Protein AF-A0A9E3FDE6-F1 (afdb_monomer_lite)

Radius of gyration: 21.99 Å; chains: 1; bounding box: 51×39×63 Å

Structure (mmCIF, N/CA/C/O backbone):
data_AF-A0A9E3FDE6-F1
#
_entry.id   AF-A0A9E3FDE6-F1
#
loop_
_atom_site.group_PDB
_atom_site.id
_atom_site.type_symbol
_atom_site.label_atom_id
_atom_site.label_alt_id
_atom_site.label_comp_id
_atom_site.label_asym_id
_atom_site.label_entity_id
_atom_site.label_seq_id
_atom_site.pdbx_PDB_ins_code
_atom_site.Cartn_x
_atom_site.Cartn_y
_atom_site.Cartn_z
_atom_site.occupancy
_atom_site.B_iso_or_equiv
_atom_site.auth_seq_id
_atom_site.auth_comp_id
_atom_site.auth_asym_id
_atom_site.auth_atom_id
_atom_site.pdbx_PDB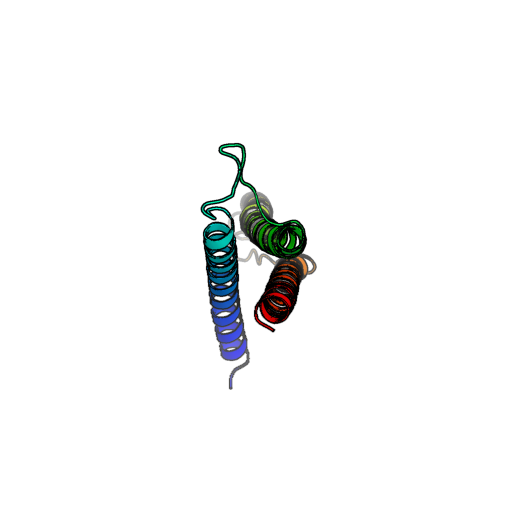_model_num
ATOM 1 N N . MET A 1 1 ? -11.619 -24.377 12.942 1.00 58.66 1 MET A N 1
ATOM 2 C CA . MET A 1 1 ? -10.814 -23.183 13.290 1.00 58.66 1 MET A CA 1
ATOM 3 C C . MET A 1 1 ? -11.777 -22.135 13.831 1.00 58.66 1 MET A C 1
ATOM 5 O O . MET A 1 1 ? -12.840 -21.999 13.244 1.00 58.66 1 MET A O 1
ATOM 9 N N . LYS A 1 2 ? -11.495 -21.487 14.969 1.00 83.12 2 LYS A N 1
ATOM 10 C CA . LYS A 1 2 ? -12.379 -20.429 15.501 1.00 83.12 2 LYS A CA 1
ATOM 11 C C . LYS A 1 2 ? -12.295 -19.194 14.595 1.00 83.12 2 LYS A C 1
ATOM 13 O O . LYS A 1 2 ? -11.212 -18.928 14.075 1.00 83.12 2 LYS A O 1
ATOM 18 N N . ILE A 1 3 ? -13.408 -18.484 14.415 1.00 83.31 3 ILE A N 1
ATOM 19 C CA . ILE A 1 3 ? -13.494 -17.289 13.557 1.00 83.31 3 ILE A CA 1
ATOM 20 C C . ILE A 1 3 ? -12.497 -16.217 14.016 1.00 83.31 3 ILE A C 1
ATOM 22 O O . ILE A 1 3 ? -11.797 -15.652 13.184 1.00 83.31 3 ILE A O 1
ATOM 26 N N . ASP A 1 4 ? -12.318 -16.044 15.325 1.00 85.94 4 ASP A N 1
ATOM 27 C CA . ASP A 1 4 ? -11.365 -15.075 15.891 1.00 85.94 4 ASP A CA 1
ATOM 28 C C . ASP A 1 4 ? -9.930 -15.339 15.418 1.00 85.94 4 ASP A C 1
ATOM 30 O O . ASP A 1 4 ? -9.252 -14.455 14.905 1.00 85.94 4 ASP A O 1
ATOM 34 N N . LYS A 1 5 ? -9.505 -16.611 15.430 1.00 85.69 5 LYS A N 1
ATOM 35 C CA . LYS A 1 5 ? -8.189 -17.005 14.902 1.00 85.69 5 LYS A CA 1
ATOM 36 C C . LYS A 1 5 ? -8.060 -16.757 13.397 1.00 85.69 5 LYS A C 1
ATOM 38 O O . LYS A 1 5 ? -6.941 -16.657 12.898 1.00 85.69 5 LYS A O 1
ATOM 43 N N . ALA A 1 6 ? -9.157 -16.745 12.640 1.00 85.88 6 ALA A N 1
ATOM 44 C CA . ALA A 1 6 ? -9.117 -16.403 11.220 1.00 85.88 6 ALA A CA 1
ATOM 45 C C . ALA A 1 6 ? -8.863 -14.901 11.029 1.00 85.88 6 ALA A C 1
ATOM 47 O O . ALA A 1 6 ? -8.031 -14.537 10.198 1.00 85.88 6 ALA A O 1
ATOM 48 N N . TRP A 1 7 ? -9.501 -14.057 11.844 1.00 87.44 7 TRP A N 1
ATOM 49 C CA . TRP A 1 7 ? -9.298 -12.608 11.843 1.00 87.44 7 TRP A CA 1
ATOM 50 C C . TRP A 1 7 ? -7.891 -12.204 12.275 1.00 87.44 7 TRP A C 1
ATOM 52 O O . TRP A 1 7 ? -7.256 -11.419 11.572 1.00 87.44 7 TRP A O 1
ATOM 62 N N . ASP A 1 8 ? -7.355 -12.810 13.335 1.00 88.31 8 ASP A N 1
ATOM 63 C CA . ASP A 1 8 ? -5.977 -12.555 13.780 1.00 88.31 8 ASP A CA 1
ATOM 64 C C . ASP A 1 8 ? -4.967 -12.868 12.666 1.00 88.31 8 ASP A C 1
ATOM 66 O O . ASP A 1 8 ? -4.066 -12.085 12.354 1.00 88.31 8 ASP A O 1
ATOM 70 N N . ASN A 1 9 ? -5.148 -14.017 12.005 1.00 89.00 9 ASN A N 1
ATOM 71 C CA . ASN A 1 9 ? -4.300 -14.424 10.889 1.00 89.00 9 ASN A CA 1
ATOM 72 C C . ASN A 1 9 ? -4.437 -13.490 9.682 1.00 89.00 9 ASN A C 1
ATOM 74 O O . ASN A 1 9 ? -3.441 -13.221 9.009 1.00 89.00 9 ASN A O 1
ATOM 78 N N . TYR A 1 10 ? -5.648 -13.017 9.385 1.00 87.56 10 TYR A N 1
ATOM 79 C CA . TYR A 1 10 ? -5.887 -12.053 8.314 1.00 87.56 10 TYR A CA 1
ATOM 80 C C . TYR A 1 10 ? -5.165 -10.733 8.594 1.00 87.56 10 TYR A C 1
ATOM 82 O O . TYR A 1 10 ? -4.385 -10.284 7.758 1.00 87.56 10 TYR A O 1
ATOM 90 N N . GLN A 1 11 ? -5.330 -10.163 9.789 1.00 86.06 11 GLN A N 1
ATOM 91 C CA . GLN A 1 11 ? -4.672 -8.915 10.182 1.00 86.06 11 GLN A CA 1
ATOM 92 C C . GLN A 1 11 ? -3.144 -9.034 10.132 1.00 86.06 11 GLN A C 1
ATOM 94 O O . GLN A 1 11 ? -2.478 -8.183 9.538 1.00 86.06 11 GLN A O 1
ATOM 99 N N . ALA A 1 12 ? -2.583 -10.125 10.666 1.00 88.38 12 ALA A N 1
ATOM 100 C CA . ALA A 1 12 ? -1.144 -10.374 10.629 1.00 88.38 12 ALA A CA 1
ATOM 101 C C . ALA A 1 12 ? -0.604 -10.496 9.191 1.00 88.38 12 ALA A C 1
ATOM 103 O O . ALA A 1 12 ? 0.457 -9.955 8.865 1.00 88.38 12 ALA A O 1
ATOM 104 N N . ARG A 1 13 ? -1.334 -11.185 8.303 1.00 89.25 13 ARG A N 1
ATOM 105 C CA . ARG A 1 13 ? -0.960 -11.316 6.884 1.00 89.25 13 ARG A CA 1
ATOM 106 C C . ARG A 1 13 ? -1.058 -9.990 6.146 1.00 89.25 13 ARG A C 1
ATOM 108 O O . ARG A 1 13 ? -0.159 -9.680 5.372 1.00 89.25 13 ARG A O 1
ATOM 115 N N . THR A 1 14 ? -2.101 -9.212 6.402 1.00 88.06 14 THR A N 1
ATOM 116 C CA . THR A 1 14 ? -2.321 -7.900 5.787 1.00 88.06 14 THR A CA 1
ATOM 117 C C . THR A 1 14 ? -1.241 -6.899 6.187 1.00 88.06 14 THR A C 1
ATOM 119 O O . THR A 1 14 ? -0.689 -6.219 5.319 1.00 88.06 14 THR A O 1
ATOM 122 N N . ALA A 1 15 ? -0.869 -6.861 7.470 1.00 85.62 15 ALA A N 1
ATOM 123 C CA . ALA A 1 15 ? 0.232 -6.030 7.950 1.00 85.62 15 ALA A CA 1
ATOM 124 C C . ALA A 1 15 ? 1.545 -6.393 7.237 1.00 85.62 15 ALA A C 1
ATOM 126 O O . ALA A 1 15 ? 2.180 -5.543 6.611 1.00 85.62 15 ALA A O 1
ATOM 127 N N . ARG A 1 16 ? 1.889 -7.687 7.225 1.00 91.56 16 ARG A N 1
ATOM 128 C CA . ARG A 1 16 ? 3.096 -8.183 6.554 1.00 91.56 16 ARG A CA 1
ATOM 129 C C . ARG A 1 16 ? 3.087 -7.917 5.048 1.00 91.56 16 ARG A C 1
ATOM 131 O O . ARG A 1 16 ? 4.123 -7.582 4.483 1.00 91.56 16 ARG A O 1
ATOM 138 N N . LEU A 1 17 ? 1.938 -8.067 4.391 1.00 91.69 17 LEU A N 1
ATOM 139 C CA . LEU A 1 17 ? 1.786 -7.793 2.963 1.00 91.69 17 LEU A CA 1
ATOM 140 C C . LEU A 1 17 ? 2.092 -6.327 2.645 1.00 91.69 17 LEU A C 1
ATOM 142 O O . LEU A 1 17 ? 2.803 -6.057 1.682 1.00 91.69 17 LEU A O 1
ATOM 146 N N . GLY A 1 18 ? 1.601 -5.392 3.462 1.00 89.75 18 GLY A N 1
ATOM 147 C CA . GLY A 1 18 ? 1.894 -3.970 3.303 1.00 89.75 18 GLY A CA 1
ATOM 148 C C . GLY A 1 18 ? 3.393 -3.669 3.331 1.00 89.75 18 GLY A C 1
ATOM 149 O O . GLY A 1 18 ? 3.885 -2.934 2.475 1.00 89.75 18 GLY A O 1
ATOM 150 N N . ASP A 1 19 ? 4.127 -4.285 4.257 1.00 92.56 19 ASP A N 1
ATOM 151 C CA . ASP A 1 19 ? 5.579 -4.109 4.352 1.00 92.56 19 ASP A CA 1
ATOM 152 C C . ASP A 1 19 ? 6.322 -4.723 3.163 1.00 92.56 19 ASP A C 1
ATOM 154 O O . ASP A 1 19 ? 7.214 -4.086 2.602 1.00 92.56 19 ASP A O 1
ATOM 158 N N . VAL A 1 20 ? 5.922 -5.920 2.722 1.00 95.38 20 VAL A N 1
ATOM 159 C CA . VAL A 1 20 ? 6.506 -6.568 1.537 1.00 95.38 20 VAL A CA 1
ATOM 160 C C . VAL A 1 20 ? 6.269 -5.728 0.280 1.00 95.38 20 VAL A C 1
ATOM 162 O O . VAL A 1 20 ? 7.200 -5.520 -0.493 1.00 95.38 20 VAL A O 1
ATOM 165 N N . VAL A 1 21 ? 5.059 -5.191 0.088 1.00 93.88 21 VAL A N 1
ATOM 166 C CA . VAL A 1 21 ? 4.735 -4.312 -1.050 1.00 93.88 21 VAL A CA 1
ATOM 167 C C . VAL A 1 21 ? 5.637 -3.081 -1.069 1.00 93.88 21 VAL A C 1
ATOM 169 O O . VAL A 1 21 ? 6.172 -2.727 -2.118 1.00 93.88 21 VAL A O 1
ATOM 172 N N . ARG A 1 22 ? 5.856 -2.456 0.092 1.00 94.56 22 ARG A N 1
ATOM 173 C CA . ARG A 1 22 ? 6.730 -1.285 0.221 1.00 94.56 22 ARG A CA 1
ATOM 174 C C . ARG A 1 22 ? 8.188 -1.625 -0.090 1.00 94.56 22 ARG A C 1
ATOM 176 O O . ARG A 1 22 ? 8.843 -0.904 -0.838 1.00 94.56 22 ARG A O 1
ATOM 183 N N . GLN A 1 23 ? 8.689 -2.737 0.448 1.00 96.06 23 GLN A N 1
ATOM 184 C CA . GLN A 1 23 ? 10.050 -3.213 0.186 1.00 96.06 23 GLN A CA 1
ATOM 185 C C . GLN A 1 23 ? 10.268 -3.518 -1.299 1.00 96.06 23 GLN A C 1
ATOM 187 O O . GLN A 1 23 ? 11.284 -3.111 -1.859 1.00 96.06 23 GLN A O 1
ATOM 192 N N . LEU A 1 24 ? 9.303 -4.172 -1.951 1.00 95.56 24 LEU A N 1
ATOM 193 C CA . LEU A 1 24 ? 9.347 -4.431 -3.389 1.00 95.56 24 LEU A CA 1
ATOM 194 C C . LEU A 1 24 ? 9.293 -3.130 -4.195 1.00 95.56 24 LEU A C 1
ATOM 196 O O . LEU A 1 24 ? 10.068 -2.967 -5.129 1.00 95.56 24 LEU A O 1
ATOM 200 N N . ALA A 1 25 ? 8.463 -2.158 -3.813 1.00 94.56 25 ALA A N 1
ATOM 201 C CA . ALA A 1 25 ? 8.441 -0.865 -4.493 1.00 94.56 25 ALA A CA 1
ATOM 202 C C . ALA A 1 25 ? 9.817 -0.167 -4.448 1.00 94.56 25 ALA A C 1
ATOM 204 O O . ALA A 1 25 ? 10.311 0.288 -5.481 1.00 94.56 25 ALA A O 1
ATOM 205 N N . PHE A 1 26 ? 10.483 -0.153 -3.287 1.00 94.50 26 PHE A N 1
ATOM 206 C CA . PHE A 1 26 ? 11.844 0.384 -3.165 1.00 94.50 26 PHE A CA 1
ATOM 207 C C . PHE A 1 26 ? 12.881 -0.428 -3.946 1.00 94.50 26 PHE A C 1
ATOM 209 O O . PHE A 1 26 ? 13.736 0.162 -4.605 1.00 94.50 26 PHE A O 1
ATOM 216 N N . ALA A 1 27 ? 12.793 -1.759 -3.924 1.00 94.75 27 ALA A N 1
ATOM 217 C CA . ALA A 1 27 ? 13.679 -2.624 -4.698 1.00 94.75 27 ALA A CA 1
ATOM 218 C C . ALA A 1 27 ? 13.531 -2.386 -6.211 1.00 94.75 27 ALA A C 1
ATOM 220 O O . ALA A 1 27 ? 14.531 -2.308 -6.921 1.00 94.75 27 ALA A O 1
ATOM 221 N N . GLY A 1 28 ? 12.302 -2.204 -6.702 1.00 90.69 28 GLY A N 1
ATOM 222 C CA . GLY A 1 28 ? 12.032 -1.846 -8.094 1.00 90.69 28 GLY A CA 1
ATOM 223 C C . GLY A 1 28 ? 12.621 -0.486 -8.477 1.00 90.69 28 GLY A C 1
ATOM 224 O O . GLY A 1 28 ? 13.220 -0.352 -9.540 1.00 90.69 28 GLY A O 1
ATOM 225 N N . ILE A 1 29 ? 12.518 0.518 -7.600 1.00 90.81 29 ILE A N 1
ATOM 226 C CA . ILE A 1 29 ? 13.119 1.843 -7.835 1.00 90.81 29 ILE A CA 1
ATOM 227 C C . ILE A 1 29 ? 14.649 1.747 -7.848 1.00 90.81 29 ILE A C 1
ATOM 229 O O . ILE A 1 29 ? 15.294 2.335 -8.715 1.00 90.81 29 ILE A O 1
ATOM 233 N N . ALA A 1 30 ? 15.238 0.974 -6.934 1.00 90.31 30 ALA A N 1
ATOM 234 C CA . ALA A 1 30 ? 16.677 0.726 -6.918 1.00 90.31 30 ALA A CA 1
ATOM 235 C C . ALA A 1 30 ? 17.145 0.023 -8.203 1.00 90.31 30 ALA A C 1
ATOM 237 O O . ALA A 1 30 ? 18.161 0.405 -8.779 1.00 90.31 30 ALA A O 1
ATOM 238 N N . LEU A 1 31 ? 16.374 -0.949 -8.698 1.00 87.62 31 LEU A N 1
ATOM 239 C CA . LEU A 1 31 ? 16.644 -1.613 -9.971 1.00 87.62 31 LEU A CA 1
ATOM 240 C C . LEU A 1 31 ? 16.619 -0.622 -11.143 1.00 87.62 31 LEU A C 1
ATOM 242 O O . LEU A 1 31 ? 17.513 -0.645 -11.981 1.00 87.62 31 LEU A O 1
ATOM 246 N N . LEU A 1 32 ? 15.641 0.286 -11.183 1.00 86.19 32 LEU A N 1
ATOM 247 C CA . LEU A 1 32 ? 15.579 1.347 -12.193 1.00 86.19 32 LEU A CA 1
ATOM 248 C C . LEU A 1 32 ? 16.786 2.292 -12.137 1.00 86.19 32 LEU A C 1
ATOM 250 O O . LEU A 1 32 ? 17.263 2.733 -13.182 1.00 86.19 32 LEU A O 1
ATOM 254 N N . TRP A 1 33 ? 17.301 2.573 -10.940 1.00 83.81 33 TRP A N 1
ATOM 255 C CA . TRP A 1 33 ? 18.477 3.421 -10.744 1.00 83.81 33 TRP A CA 1
ATOM 256 C C . TRP A 1 33 ? 19.758 2.810 -11.330 1.00 83.81 33 TRP A C 1
ATOM 258 O O . TRP A 1 33 ? 20.604 3.530 -11.855 1.00 83.81 33 TRP A O 1
ATOM 268 N N . VAL A 1 34 ? 19.883 1.479 -11.347 1.00 81.62 34 VAL A N 1
ATOM 269 C CA . VAL A 1 34 ? 20.995 0.803 -12.047 1.00 81.62 34 VAL A CA 1
ATOM 270 C C . VAL A 1 34 ? 21.013 1.167 -13.536 1.00 81.62 34 VAL A C 1
ATOM 272 O O . VAL A 1 34 ? 22.079 1.369 -14.114 1.00 81.62 34 VAL A O 1
ATOM 275 N N . PHE A 1 35 ? 19.841 1.327 -14.154 1.00 75.38 35 PHE A N 1
ATOM 276 C CA . PHE A 1 35 ? 19.722 1.675 -15.571 1.00 75.38 35 PHE A CA 1
ATOM 277 C C . PHE A 1 35 ? 19.860 3.175 -15.863 1.00 75.38 35 PHE A C 1
ATOM 279 O O . PHE A 1 35 ? 19.915 3.546 -17.036 1.00 75.38 35 PHE A O 1
ATOM 286 N N . SER A 1 36 ? 19.924 4.046 -14.846 1.00 68.81 36 SER A N 1
ATOM 287 C CA . SER A 1 36 ? 20.095 5.491 -15.059 1.00 68.81 36 SER A CA 1
ATOM 288 C C . SER A 1 36 ? 21.554 5.920 -15.254 1.00 68.81 36 SER A C 1
ATOM 290 O O . SER A 1 36 ? 21.794 7.054 -15.659 1.00 68.81 36 SER A O 1
ATOM 292 N N . ASN A 1 37 ? 22.526 5.036 -14.987 1.00 59.34 37 ASN A N 1
ATOM 293 C CA . ASN A 1 37 ? 23.957 5.367 -14.916 1.00 59.34 37 ASN A CA 1
ATOM 294 C C . ASN A 1 37 ? 24.801 4.702 -16.027 1.00 59.34 37 ASN A C 1
ATOM 296 O O . ASN A 1 37 ? 25.902 4.222 -15.766 1.00 59.34 37 ASN A O 1
ATOM 300 N N . GLY A 1 38 ? 24.303 4.649 -17.265 1.00 55.97 38 GLY A N 1
ATOM 301 C CA . GLY A 1 38 ? 25.092 4.151 -18.402 1.00 55.97 38 GLY A CA 1
ATOM 302 C C . GLY A 1 38 ? 26.228 5.107 -18.804 1.00 55.97 38 GLY A C 1
ATOM 303 O O . GLY A 1 38 ? 26.056 6.322 -18.752 1.00 55.97 38 GLY A O 1
ATOM 304 N N . GLU A 1 39 ? 27.365 4.568 -19.260 1.00 50.59 39 GLU A N 1
ATOM 305 C CA . GLU A 1 39 ? 28.579 5.311 -19.676 1.00 50.59 39 GLU A CA 1
ATOM 306 C C . GLU A 1 39 ? 28.355 6.342 -20.805 1.00 50.59 39 GLU A C 1
ATOM 308 O O . GLU A 1 39 ? 29.194 7.214 -21.022 1.00 50.59 39 GLU A O 1
ATOM 313 N N . THR A 1 40 ? 27.211 6.296 -21.492 1.00 51.88 40 THR A N 1
ATOM 314 C CA . THR A 1 40 ? 26.799 7.246 -22.541 1.00 51.8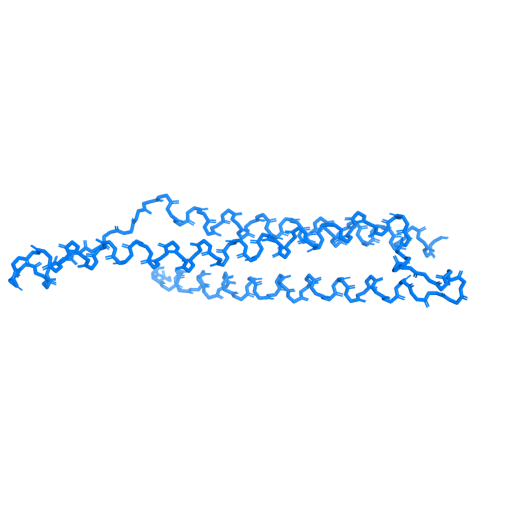8 40 THR A CA 1
ATOM 315 C C . THR A 1 40 ? 25.724 8.245 -22.098 1.00 51.88 40 THR A C 1
ATOM 317 O O . THR A 1 40 ? 25.280 9.063 -22.906 1.00 51.88 40 THR A O 1
ATOM 320 N N . ALA A 1 41 ? 25.285 8.214 -20.835 1.00 53.56 41 ALA A N 1
ATOM 321 C CA . ALA A 1 41 ? 24.281 9.144 -20.333 1.00 53.56 41 ALA A CA 1
ATOM 322 C C . ALA A 1 41 ? 24.875 10.565 -20.221 1.00 53.56 41 ALA A C 1
ATOM 324 O O . ALA A 1 41 ? 25.927 10.744 -19.596 1.00 53.56 41 ALA A O 1
ATOM 325 N N . PRO A 1 42 ? 24.223 11.602 -20.786 1.00 49.62 42 PRO A N 1
ATOM 326 C CA . PRO A 1 42 ? 24.663 12.978 -20.605 1.00 49.62 42 PRO A CA 1
ATOM 327 C C . PRO A 1 42 ? 24.733 13.294 -19.108 1.00 49.62 42 PRO A C 1
ATOM 329 O O . PRO A 1 42 ? 23.767 13.048 -18.382 1.00 49.62 42 PRO A O 1
ATOM 332 N N . ARG A 1 43 ? 25.863 13.849 -18.647 1.00 51.38 43 ARG A N 1
ATOM 333 C CA . ARG A 1 43 ? 26.025 14.369 -17.279 1.00 51.38 43 ARG A CA 1
ATOM 334 C C . ARG A 1 43 ? 25.030 15.522 -17.075 1.00 51.38 43 ARG A C 1
ATOM 336 O O . ARG A 1 43 ? 25.309 16.664 -17.417 1.00 51.38 43 ARG A O 1
ATOM 343 N N . GLY A 1 44 ? 23.842 15.183 -16.585 1.00 54.62 44 GLY A N 1
ATOM 344 C CA . GLY A 1 44 ? 22.647 16.018 -16.453 1.00 54.62 44 GLY A CA 1
ATOM 345 C C . GLY A 1 44 ? 21.539 15.229 -15.733 1.00 54.62 44 GLY A C 1
ATOM 346 O O . GLY A 1 44 ? 21.759 14.056 -15.427 1.00 54.62 44 GLY A O 1
ATOM 347 N N . PRO A 1 45 ? 20.384 15.844 -15.406 1.00 55.25 45 PRO A N 1
ATOM 348 C CA . PRO A 1 45 ? 19.404 15.286 -14.467 1.00 55.25 45 PRO A CA 1
ATOM 349 C C . PRO A 1 45 ? 18.977 13.868 -14.869 1.00 55.25 45 PRO A C 1
ATOM 351 O O . PRO A 1 45 ? 18.807 13.602 -16.053 1.00 55.25 45 PRO A O 1
ATOM 354 N N . ILE A 1 46 ? 18.845 12.985 -13.869 1.00 57.72 46 ILE A N 1
ATOM 355 C CA . ILE A 1 46 ? 18.501 11.547 -13.935 1.00 57.72 46 ILE A CA 1
ATOM 356 C C . ILE A 1 46 ? 17.934 11.128 -15.306 1.00 57.72 46 ILE A C 1
ATOM 358 O O . ILE A 1 46 ? 16.745 11.295 -15.587 1.00 57.72 46 ILE A O 1
ATOM 362 N N . HIS A 1 47 ? 18.787 10.563 -16.163 1.00 60.78 47 HIS A N 1
ATOM 363 C CA . HIS A 1 47 ? 18.381 10.062 -17.473 1.00 60.78 47 HIS A CA 1
ATOM 364 C C . HIS A 1 47 ? 17.816 8.648 -17.331 1.00 60.78 47 HIS A C 1
ATOM 366 O O . HIS A 1 47 ? 18.538 7.660 -17.420 1.00 60.78 47 HIS A O 1
ATOM 372 N N . LEU A 1 48 ? 16.502 8.548 -17.114 1.00 66.69 48 LEU A N 1
ATOM 373 C CA . LEU A 1 48 ? 15.800 7.272 -17.217 1.00 66.69 48 LEU A CA 1
ATOM 374 C C . LEU A 1 48 ? 15.357 7.046 -18.674 1.00 66.69 48 LEU A C 1
ATOM 376 O O . LEU A 1 48 ? 14.670 7.921 -19.231 1.00 66.69 48 LEU A O 1
ATOM 380 N N . PRO A 1 49 ? 15.713 5.905 -19.298 1.00 71.50 49 PRO A N 1
ATOM 381 C CA . PRO A 1 49 ? 15.241 5.571 -20.636 1.00 71.50 49 PRO A CA 1
ATOM 382 C C . PRO A 1 49 ? 13.715 5.679 -20.727 1.00 71.50 49 PRO A C 1
ATOM 384 O O . PRO A 1 49 ? 13.019 5.301 -19.784 1.00 71.50 49 PRO A O 1
ATOM 387 N N . GLY A 1 50 ? 13.197 6.206 -21.843 1.00 72.31 50 GLY A N 1
ATOM 388 C CA . GLY A 1 50 ? 11.767 6.512 -22.009 1.00 72.31 50 GLY A CA 1
ATOM 389 C C . GLY A 1 50 ? 10.845 5.349 -21.628 1.00 72.31 50 GLY A C 1
ATOM 390 O O . GLY A 1 50 ? 9.874 5.550 -20.901 1.00 72.31 50 GLY A O 1
ATOM 391 N N . ASP A 1 51 ? 11.229 4.132 -22.012 1.00 77.81 51 ASP A N 1
ATOM 392 C CA . ASP A 1 51 ? 10.471 2.894 -21.783 1.00 77.81 51 ASP A CA 1
ATOM 393 C C . ASP A 1 51 ? 10.340 2.522 -20.297 1.00 77.81 51 ASP A C 1
ATOM 395 O O . ASP A 1 51 ? 9.374 1.880 -19.892 1.00 77.81 51 ASP A O 1
ATOM 399 N N . LEU A 1 52 ? 11.290 2.952 -19.460 1.00 84.06 52 LEU A N 1
ATOM 400 C CA . LEU A 1 52 ? 11.323 2.658 -18.025 1.00 84.06 52 LEU A CA 1
ATOM 401 C C . LEU A 1 52 ? 10.559 3.691 -17.181 1.00 84.06 52 LEU A C 1
ATOM 403 O O . LEU A 1 52 ? 10.325 3.466 -15.993 1.00 84.06 52 LEU A O 1
ATOM 407 N N . ARG A 1 53 ? 10.116 4.806 -17.781 1.00 84.94 53 ARG A N 1
ATOM 408 C CA . ARG A 1 53 ? 9.348 5.851 -17.080 1.00 84.94 53 ARG A CA 1
ATOM 409 C C . ARG A 1 53 ? 7.965 5.368 -16.643 1.00 84.94 53 ARG A C 1
ATOM 411 O O . ARG A 1 53 ? 7.516 5.741 -15.564 1.00 84.94 53 ARG A O 1
ATOM 418 N N . GLY A 1 54 ? 7.313 4.528 -17.451 1.00 86.88 54 GLY A N 1
ATOM 419 C CA . GLY A 1 54 ? 6.018 3.920 -17.121 1.00 86.88 54 GLY A CA 1
ATOM 420 C C . GLY A 1 54 ? 6.089 3.047 -15.861 1.00 86.88 54 GLY A C 1
ATOM 421 O O . GLY A 1 54 ? 5.403 3.347 -14.879 1.00 86.88 54 GLY A O 1
ATOM 422 N N . PRO A 1 55 ? 6.980 2.036 -15.827 1.00 89.94 55 PRO A N 1
ATOM 423 C CA . PRO A 1 55 ? 7.243 1.248 -14.625 1.00 89.94 55 PRO A CA 1
ATOM 424 C C . PRO A 1 55 ? 7.630 2.097 -13.406 1.00 89.94 55 PRO A C 1
ATOM 426 O O . PRO A 1 55 ? 7.121 1.863 -12.310 1.00 89.94 55 PRO A O 1
ATOM 429 N N . ALA A 1 56 ? 8.471 3.123 -13.588 1.00 89.62 56 ALA A N 1
ATOM 430 C CA . ALA A 1 56 ? 8.854 4.041 -12.513 1.00 89.62 56 ALA A CA 1
ATOM 431 C C . ALA A 1 56 ? 7.643 4.765 -11.905 1.00 89.62 56 ALA A C 1
ATOM 433 O O . ALA A 1 56 ? 7.488 4.803 -10.684 1.00 89.62 56 ALA A O 1
ATOM 434 N N . ALA A 1 57 ? 6.760 5.302 -12.751 1.00 90.75 57 ALA A N 1
ATOM 435 C CA . ALA A 1 57 ? 5.550 5.985 -12.310 1.00 90.75 57 ALA A CA 1
ATOM 436 C C . ALA A 1 57 ? 4.613 5.044 -11.536 1.00 90.75 57 ALA A C 1
ATOM 438 O O . ALA A 1 57 ? 4.053 5.446 -10.517 1.00 90.75 57 ALA A O 1
ATOM 439 N N . ALA A 1 58 ? 4.488 3.784 -11.960 1.00 91.94 58 ALA A N 1
ATOM 440 C CA . ALA A 1 58 ? 3.671 2.786 -11.270 1.00 91.94 58 ALA A CA 1
ATOM 441 C C . ALA A 1 58 ? 4.243 2.391 -9.887 1.00 91.94 58 ALA A C 1
ATOM 443 O O . ALA A 1 58 ? 3.486 2.243 -8.921 1.00 91.94 58 ALA A O 1
ATOM 444 N N . LEU A 1 59 ? 5.572 2.293 -9.744 1.00 93.50 59 LEU A N 1
ATOM 445 C CA . LEU A 1 59 ? 6.228 2.083 -8.441 1.00 93.50 59 LEU A CA 1
ATOM 446 C C . LEU A 1 59 ? 6.028 3.281 -7.503 1.00 93.50 59 LEU A C 1
ATOM 448 O O . LEU A 1 59 ? 5.735 3.106 -6.322 1.00 93.50 59 LEU A O 1
ATOM 452 N N . ILE A 1 60 ? 6.127 4.505 -8.026 1.00 93.50 60 ILE A N 1
ATOM 453 C CA . ILE A 1 60 ? 5.863 5.723 -7.249 1.00 93.50 60 ILE A CA 1
ATOM 454 C C . ILE A 1 60 ? 4.390 5.779 -6.827 1.00 93.50 60 ILE A C 1
ATOM 456 O O . ILE A 1 60 ? 4.101 6.046 -5.663 1.00 93.50 60 ILE A O 1
ATOM 460 N N . ALA A 1 61 ? 3.457 5.464 -7.729 1.00 92.31 61 ALA A N 1
ATOM 461 C CA . ALA A 1 61 ? 2.033 5.387 -7.408 1.00 92.31 61 ALA A CA 1
ATOM 462 C C . ALA A 1 61 ? 1.754 4.367 -6.291 1.00 92.31 61 ALA A C 1
ATOM 464 O O . ALA A 1 61 ? 0.983 4.651 -5.377 1.00 92.31 61 ALA A O 1
ATOM 465 N N . THR A 1 62 ? 2.443 3.220 -6.308 1.00 94.44 62 THR A N 1
ATOM 466 C CA . THR A 1 62 ? 2.384 2.220 -5.230 1.00 94.44 62 THR A CA 1
ATOM 467 C C . THR A 1 62 ? 2.759 2.825 -3.875 1.00 94.44 62 THR A C 1
ATOM 469 O O . THR A 1 62 ? 2.034 2.637 -2.899 1.00 94.44 62 THR A O 1
ATOM 472 N N . LEU A 1 63 ? 3.863 3.578 -3.808 1.00 94.06 63 LEU A N 1
ATOM 473 C CA . LEU A 1 63 ? 4.313 4.238 -2.576 1.00 94.06 63 LEU A CA 1
ATOM 474 C C . LEU A 1 63 ? 3.364 5.356 -2.126 1.00 94.06 63 LEU A C 1
ATOM 476 O O . LEU A 1 63 ? 3.127 5.508 -0.930 1.00 94.06 63 LEU A O 1
ATOM 480 N N . ILE A 1 64 ? 2.785 6.108 -3.066 1.00 94.12 64 ILE A N 1
ATOM 481 C CA . ILE A 1 64 ? 1.770 7.124 -2.761 1.00 94.12 64 ILE A CA 1
ATOM 482 C C . ILE A 1 64 ? 0.554 6.466 -2.102 1.00 94.12 64 ILE A C 1
ATOM 484 O O . ILE A 1 64 ? 0.119 6.918 -1.045 1.00 94.12 64 ILE A O 1
ATOM 488 N N . PHE A 1 65 ? 0.034 5.375 -2.672 1.00 92.12 65 PHE A N 1
ATOM 489 C CA . PHE A 1 65 ? -1.079 4.639 -2.070 1.00 92.12 65 PHE A CA 1
ATOM 490 C C . PHE A 1 65 ? -0.710 4.005 -0.724 1.00 92.12 65 PHE A C 1
ATOM 492 O O . PHE A 1 65 ? -1.552 3.968 0.171 1.00 92.12 65 PHE A O 1
ATOM 499 N N . ASP A 1 66 ? 0.535 3.548 -0.548 1.00 92.62 66 ASP A N 1
ATOM 500 C CA . ASP A 1 66 ? 1.012 3.031 0.738 1.00 92.62 66 ASP A CA 1
ATOM 501 C C . ASP A 1 66 ? 0.979 4.106 1.832 1.00 92.62 66 ASP A C 1
ATOM 503 O O . ASP A 1 66 ? 0.396 3.876 2.892 1.00 92.62 66 ASP A O 1
ATOM 507 N N . ILE A 1 67 ? 1.527 5.293 1.556 1.00 91.81 67 ILE A N 1
ATOM 508 C CA . ILE A 1 67 ? 1.523 6.414 2.505 1.00 91.81 67 ILE A CA 1
ATOM 509 C C . ILE A 1 67 ? 0.095 6.900 2.760 1.00 91.81 67 ILE A C 1
ATOM 511 O O . ILE A 1 67 ? -0.279 7.084 3.915 1.00 91.81 67 ILE A O 1
ATOM 515 N N . LEU A 1 68 ? -0.722 7.074 1.716 1.00 89.81 68 LEU A N 1
ATOM 516 C CA . LEU A 1 68 ? -2.115 7.506 1.869 1.00 89.81 68 LEU A CA 1
ATOM 517 C C . LEU A 1 68 ? -2.910 6.533 2.743 1.00 89.81 68 LEU A C 1
ATOM 519 O O . LEU A 1 68 ? -3.590 6.970 3.668 1.00 89.81 68 LEU A O 1
ATOM 523 N N . GLY A 1 69 ? -2.788 5.225 2.503 1.00 88.56 69 GLY A N 1
ATOM 524 C CA . GLY A 1 69 ? -3.451 4.209 3.320 1.00 88.56 69 GLY A CA 1
ATOM 525 C C . GLY A 1 69 ? -3.020 4.267 4.788 1.00 88.56 69 GLY A C 1
ATOM 526 O O . GLY A 1 69 ? -3.865 4.221 5.680 1.00 88.56 69 GLY A O 1
ATOM 527 N N . GLN A 1 70 ? -1.720 4.444 5.053 1.00 87.56 70 GLN A N 1
ATOM 528 C CA . GLN A 1 70 ? -1.207 4.579 6.421 1.00 87.56 70 GLN A CA 1
ATOM 529 C C . GLN A 1 70 ? -1.696 5.856 7.110 1.00 87.56 70 GLN A C 1
ATOM 531 O O . GLN A 1 70 ? -2.153 5.798 8.250 1.00 87.56 70 GLN A O 1
ATOM 536 N N . VAL A 1 71 ? -1.644 7.001 6.423 1.00 89.31 71 VAL A N 1
ATOM 537 C CA . VAL A 1 71 ? -2.113 8.285 6.960 1.00 89.31 71 VAL A CA 1
ATOM 538 C C . VAL A 1 71 ? -3.597 8.207 7.289 1.00 89.31 71 VAL A C 1
ATOM 540 O O . VAL A 1 71 ? -3.991 8.577 8.392 1.00 89.31 71 VAL A O 1
ATOM 543 N N . VAL A 1 72 ? -4.418 7.682 6.376 1.00 87.56 72 VAL A N 1
ATOM 544 C CA . VAL A 1 72 ? -5.857 7.540 6.614 1.00 87.56 72 VAL A CA 1
ATOM 545 C C . VAL A 1 72 ? -6.136 6.576 7.766 1.00 87.56 72 VAL A C 1
ATOM 547 O O . VAL A 1 72 ? -6.982 6.881 8.603 1.00 87.56 72 VAL A O 1
ATOM 550 N N . GLY A 1 73 ? -5.398 5.469 7.872 1.00 85.75 73 GLY A N 1
ATOM 551 C CA . GLY A 1 73 ? -5.516 4.546 9.000 1.00 85.75 73 GLY A CA 1
ATOM 552 C C . GLY A 1 73 ? -5.203 5.217 10.340 1.00 85.75 73 GLY A C 1
ATOM 553 O O . GLY A 1 73 ? -6.025 5.187 11.252 1.00 85.75 73 GLY A O 1
ATOM 554 N N . VAL A 1 74 ? -4.048 5.877 10.457 1.00 87.44 74 VAL A N 1
ATOM 555 C CA . VAL A 1 74 ? -3.594 6.496 11.715 1.00 87.44 74 VAL A CA 1
ATOM 556 C C . VAL A 1 74 ? -4.454 7.699 12.099 1.00 87.44 74 VAL A C 1
ATOM 558 O O . VAL A 1 74 ? -4.971 7.771 13.216 1.00 87.44 74 VAL A O 1
ATOM 561 N N . VAL A 1 75 ? -4.629 8.647 11.178 1.00 87.94 75 VAL A N 1
ATOM 562 C CA . VAL A 1 75 ? -5.394 9.876 11.428 1.00 87.94 75 VAL A CA 1
ATOM 563 C C . VAL A 1 75 ? -6.869 9.551 11.618 1.00 87.94 75 VAL A C 1
ATOM 565 O O . VAL A 1 75 ? -7.510 10.087 12.518 1.00 87.94 75 VAL A O 1
ATOM 568 N N . GLY A 1 76 ? -7.403 8.643 10.804 1.00 84.75 76 GLY A N 1
ATOM 569 C CA . GLY A 1 76 ? -8.786 8.208 10.884 1.00 84.75 76 GLY A CA 1
ATOM 570 C C . GLY A 1 76 ? -9.111 7.564 12.227 1.00 84.75 76 GLY A C 1
ATOM 571 O O . GLY A 1 76 ? -10.060 7.996 12.878 1.00 84.75 76 GLY A O 1
ATOM 572 N N . VAL A 1 77 ? -8.274 6.626 12.692 1.00 85.25 77 VAL A N 1
ATOM 573 C CA . VAL A 1 77 ? -8.416 6.038 14.032 1.00 85.25 77 VAL A CA 1
ATOM 574 C C . VAL A 1 77 ? -8.352 7.125 15.092 1.00 85.25 77 VAL A C 1
ATOM 576 O O . VAL A 1 77 ? -9.253 7.191 15.918 1.00 85.25 77 VAL A O 1
ATOM 579 N N . ARG A 1 78 ? -7.367 8.028 15.038 1.00 84.88 78 ARG A N 1
ATOM 580 C CA . ARG A 1 78 ? -7.216 9.084 16.048 1.00 84.88 78 ARG A CA 1
ATOM 581 C C . ARG A 1 78 ? -8.426 10.017 16.130 1.00 84.88 78 ARG A C 1
ATOM 583 O O . ARG A 1 78 ? -8.843 10.369 17.228 1.00 84.88 78 ARG A O 1
ATOM 590 N N . ILE A 1 79 ? -8.983 10.427 14.992 1.00 85.44 79 ILE A N 1
ATOM 591 C CA . ILE A 1 79 ? -10.168 11.294 14.948 1.00 85.44 79 ILE A CA 1
ATOM 592 C C . ILE A 1 79 ? -11.392 10.557 15.498 1.00 85.44 79 ILE A C 1
ATOM 594 O O . ILE A 1 79 ? -12.197 11.137 16.225 1.00 85.44 79 ILE A O 1
ATOM 598 N N . VAL A 1 80 ? -11.553 9.290 15.123 1.00 83.94 80 VAL A N 1
ATOM 599 C CA . VAL A 1 80 ? -12.701 8.474 15.514 1.00 83.94 80 VAL A CA 1
ATOM 600 C C . VAL A 1 80 ? -12.656 8.144 17.007 1.00 83.94 80 VAL A C 1
ATOM 602 O O . VAL A 1 80 ? -13.663 8.333 17.686 1.00 83.94 80 VAL A O 1
ATOM 605 N N . THR A 1 81 ? -11.501 7.731 17.532 1.00 82.69 81 THR A N 1
ATOM 606 C CA . THR A 1 81 ? -11.340 7.432 18.960 1.00 82.69 81 THR A CA 1
ATOM 607 C C . THR A 1 81 ? -11.372 8.696 19.804 1.00 82.69 81 THR A C 1
ATOM 609 O O . THR A 1 81 ? -12.039 8.689 20.824 1.00 82.69 81 THR A O 1
ATOM 612 N N . GLY A 1 82 ? -10.769 9.805 19.361 1.00 83.62 82 GLY A 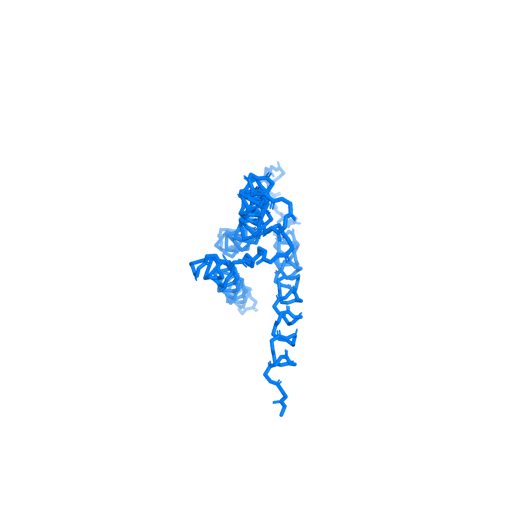N 1
ATOM 613 C CA . GLY A 1 82 ? -10.844 11.079 20.087 1.00 83.62 82 GLY A CA 1
ATOM 614 C C . GLY A 1 82 ? -12.285 11.575 20.240 1.00 83.62 82 GLY A C 1
ATOM 615 O O . GLY A 1 82 ? -12.714 11.920 21.331 1.00 83.62 82 GLY A O 1
ATOM 616 N N . ARG A 1 83 ? -13.097 11.488 19.177 1.00 81.44 83 ARG A N 1
ATOM 617 C CA . ARG A 1 83 ? -14.534 11.812 19.260 1.00 81.44 83 ARG A CA 1
ATOM 618 C C . ARG A 1 83 ? -15.327 10.843 20.133 1.00 81.44 83 ARG A C 1
ATOM 620 O O . ARG A 1 83 ? -16.386 11.211 20.635 1.00 81.44 83 ARG A O 1
ATOM 627 N N . ALA A 1 84 ? -14.885 9.595 20.238 1.00 83.81 84 ALA A N 1
ATOM 628 C CA . ALA A 1 84 ? -15.507 8.602 21.102 1.00 83.81 84 ALA A CA 1
ATOM 629 C C . ALA A 1 84 ? -15.150 8.843 22.575 1.00 83.81 84 ALA A C 1
ATOM 631 O O . ALA A 1 84 ? -16.035 8.766 23.419 1.00 83.81 84 ALA A O 1
ATOM 632 N N . GLU A 1 85 ? -13.895 9.197 22.855 1.00 83.62 85 GLU A N 1
ATOM 633 C CA . GLU A 1 85 ? -13.395 9.618 24.167 1.00 83.62 85 GLU A CA 1
ATOM 634 C C . GLU A 1 85 ? -14.151 10.862 24.652 1.00 83.62 85 GLU A C 1
ATOM 636 O O . GLU A 1 85 ? -14.745 10.815 25.723 1.00 83.62 85 GLU A O 1
ATOM 641 N N . ASP A 1 86 ? -14.278 11.900 23.816 1.00 84.25 86 ASP A N 1
ATOM 642 C CA . ASP A 1 86 ? -15.040 13.115 24.148 1.00 84.25 86 ASP A CA 1
ATOM 643 C C . ASP A 1 86 ? -16.515 12.813 24.482 1.00 84.25 86 ASP A C 1
ATOM 645 O O . ASP A 1 86 ? -17.109 13.421 25.373 1.00 84.25 86 ASP A O 1
ATOM 649 N N . ARG A 1 87 ? -17.136 11.863 23.765 1.00 80.12 87 ARG A N 1
ATOM 650 C CA . ARG A 1 87 ? -18.523 11.432 24.023 1.00 80.12 87 ARG A CA 1
ATOM 651 C C . ARG A 1 87 ? -18.645 10.612 25.297 1.00 80.12 87 ARG A C 1
ATOM 653 O O . ARG A 1 87 ? -19.643 10.756 25.995 1.00 80.12 87 ARG A O 1
ATOM 660 N N . ARG A 1 88 ? -17.661 9.758 25.581 1.00 81.12 88 ARG A N 1
ATOM 661 C CA . ARG A 1 88 ? -17.611 8.972 26.812 1.00 81.12 88 ARG A CA 1
ATOM 662 C C . ARG A 1 88 ? -17.443 9.890 2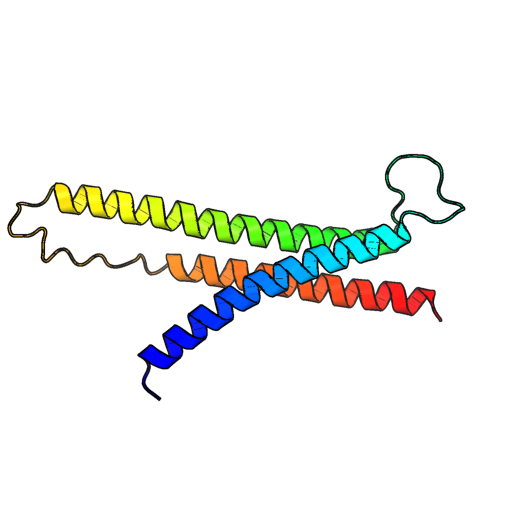8.016 1.00 81.12 88 ARG A C 1
ATOM 664 O O . ARG A 1 88 ? -18.183 9.757 28.978 1.00 81.12 88 ARG A O 1
ATOM 671 N N . ASP A 1 89 ? -16.527 10.847 27.947 1.00 84.00 89 ASP A N 1
ATOM 672 C CA . ASP A 1 89 ? -16.220 11.737 29.068 1.00 84.00 89 ASP A CA 1
ATOM 673 C C . ASP A 1 89 ? -17.358 12.749 29.340 1.00 84.00 89 ASP A C 1
ATOM 675 O O . ASP A 1 89 ? -17.454 13.296 30.438 1.00 84.00 89 ASP A O 1
ATOM 679 N N . ALA A 1 90 ? -18.269 12.949 28.378 1.00 83.62 90 ALA A N 1
ATOM 680 C CA . ALA A 1 90 ? -19.516 13.697 28.555 1.00 83.62 90 ALA A CA 1
ATOM 681 C C . ALA A 1 90 ? -20.648 12.894 29.238 1.00 83.62 90 ALA A C 1
ATOM 683 O O . ALA A 1 90 ? -21.668 13.482 29.608 1.00 83.62 90 ALA A O 1
ATOM 684 N N . LEU A 1 91 ? -20.503 11.571 29.399 1.00 82.75 91 LEU A N 1
ATOM 685 C CA . LEU A 1 9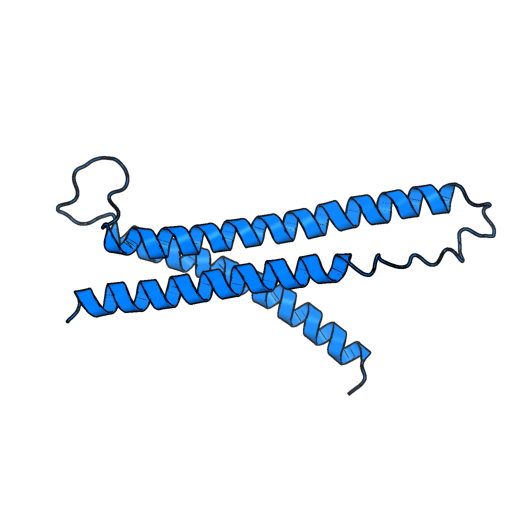1 ? -21.463 10.721 30.110 1.00 82.75 91 LEU A CA 1
ATOM 686 C C . LEU A 1 91 ? -21.186 10.717 31.623 1.00 82.75 91 LEU A C 1
ATOM 688 O O . LEU A 1 91 ? -20.033 10.861 32.046 1.00 82.75 91 LEU A O 1
ATOM 692 N N . PRO A 1 92 ? -22.220 10.523 32.463 1.00 81.94 92 PRO A N 1
ATOM 693 C CA . PRO A 1 92 ? -22.031 10.353 33.899 1.00 81.94 92 PRO A CA 1
ATOM 694 C C . PRO A 1 92 ? -21.179 9.106 34.206 1.00 81.94 92 PRO A C 1
ATOM 696 O O . PRO A 1 92 ? -21.159 8.143 33.441 1.00 81.94 92 PRO A O 1
ATOM 699 N N . ALA A 1 93 ? -20.421 9.155 35.309 1.00 78.62 93 ALA A N 1
ATOM 700 C CA . ALA A 1 93 ? -19.336 8.210 35.612 1.00 78.62 93 ALA A CA 1
ATOM 701 C C . ALA A 1 93 ? -19.771 6.733 35.697 1.00 78.62 93 ALA A C 1
ATOM 703 O O . ALA A 1 93 ? -18.960 5.844 35.454 1.00 78.62 93 ALA A O 1
ATOM 704 N N . ASP A 1 94 ? -21.040 6.476 36.009 1.00 79.88 94 ASP A N 1
ATOM 705 C CA . ASP A 1 94 ? -21.665 5.151 36.027 1.00 79.88 94 ASP A CA 1
ATOM 706 C C . ASP A 1 94 ? -21.872 4.561 34.621 1.00 79.88 94 ASP A C 1
ATOM 708 O O . ASP A 1 94 ? -21.840 3.346 34.456 1.00 79.88 94 ASP A O 1
ATOM 712 N N . GLN A 1 95 ? -22.029 5.406 33.600 1.00 75.44 95 GLN A N 1
ATOM 713 C CA . GLN A 1 95 ? -22.254 5.001 32.207 1.00 75.44 95 GLN A CA 1
ATOM 714 C C . GLN A 1 95 ? -20.972 4.987 31.361 1.00 75.44 95 GLN A C 1
ATOM 716 O O . GLN A 1 95 ? -20.986 4.518 30.223 1.00 75.44 95 GLN A O 1
ATOM 721 N N . GLN A 1 96 ? -19.846 5.474 31.893 1.00 74.88 96 GLN A N 1
ATOM 722 C CA . GLN A 1 96 ? -18.567 5.497 31.171 1.00 74.88 96 GLN A CA 1
ATOM 723 C C . GLN A 1 96 ? -17.959 4.102 30.986 1.00 74.88 96 GLN A C 1
ATOM 725 O O . GLN A 1 96 ? -17.327 3.842 29.961 1.00 74.88 96 GLN A O 1
ATOM 730 N N . THR A 1 97 ? -18.143 3.205 31.960 1.00 72.62 97 THR A N 1
ATOM 731 C CA . THR A 1 97 ? -17.638 1.821 31.924 1.00 72.62 97 THR A CA 1
ATOM 732 C C . THR A 1 97 ? -18.361 0.939 30.913 1.00 72.62 97 THR A C 1
ATOM 734 O O . T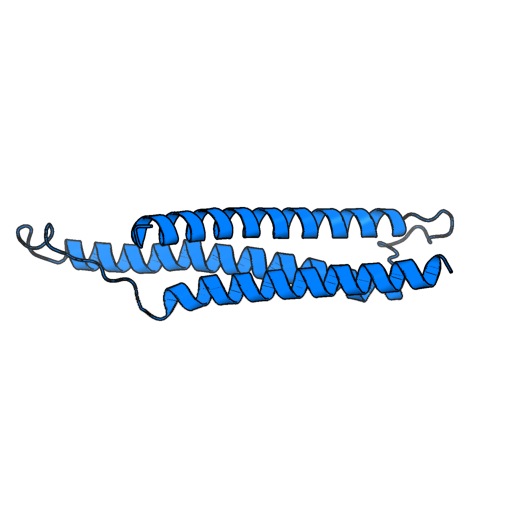HR A 1 97 ? -17.740 0.035 30.361 1.00 72.62 97 THR A O 1
ATOM 737 N N . ASP A 1 98 ? -19.625 1.248 30.624 1.00 73.94 98 ASP A N 1
ATOM 738 C CA . ASP A 1 98 ? -20.463 0.495 29.685 1.00 73.94 98 ASP A CA 1
ATOM 739 C C . ASP A 1 98 ? -20.493 1.128 28.282 1.00 73.94 98 ASP A C 1
ATOM 741 O O . ASP A 1 98 ? -21.247 0.698 27.408 1.00 73.94 98 ASP A O 1
ATOM 745 N N . PHE A 1 99 ? -19.676 2.160 28.036 1.00 75.19 99 PHE A N 1
ATOM 746 C CA . PHE A 1 99 ? -19.604 2.808 26.732 1.00 75.19 99 PHE A CA 1
ATOM 747 C C . PHE A 1 99 ? -18.959 1.879 25.694 1.00 75.19 99 PHE A C 1
ATOM 749 O O . PHE A 1 99 ? -17.736 1.794 25.560 1.00 75.19 99 PHE A O 1
ATOM 756 N N . GLU A 1 100 ? -19.799 1.195 24.923 1.00 75.56 100 GLU A N 1
ATOM 757 C CA . GLU A 1 100 ? -19.363 0.348 23.821 1.00 75.56 100 GLU A CA 1
ATOM 758 C C . GLU A 1 100 ? -19.159 1.186 22.552 1.00 75.56 100 GLU A C 1
ATOM 760 O O . GLU A 1 100 ? -20.096 1.679 21.917 1.00 75.56 100 GLU A O 1
ATOM 765 N N . PHE A 1 101 ? -17.896 1.367 22.165 1.00 76.12 101 PHE A N 1
ATOM 766 C CA . PHE A 1 101 ? -17.559 2.085 20.946 1.00 76.12 101 PHE A CA 1
ATOM 767 C C . PHE A 1 101 ? -17.666 1.166 19.719 1.00 76.12 101 PHE A C 1
ATOM 769 O O . PHE A 1 101 ? -16.802 0.321 19.478 1.00 76.12 101 PHE A O 1
ATOM 776 N N . LYS A 1 102 ? -18.697 1.376 18.892 1.00 76.69 102 LYS A N 1
ATOM 777 C CA . LYS A 1 102 ? -18.807 0.720 17.583 1.00 76.69 102 LYS A CA 1
ATOM 778 C C . LYS A 1 102 ? -18.080 1.528 16.505 1.00 76.69 102 LYS A C 1
ATOM 780 O O . LYS A 1 102 ? -18.409 2.686 16.240 1.00 76.69 102 LYS A O 1
ATOM 785 N N . TYR A 1 103 ? -17.119 0.888 15.847 1.00 73.81 103 TYR A N 1
ATOM 786 C CA . TYR A 1 103 ? -16.388 1.473 14.727 1.00 73.81 103 TYR A CA 1
ATOM 787 C C . TYR A 1 103 ? -17.330 1.736 13.532 1.00 73.81 103 TYR A C 1
ATOM 789 O O . TYR A 1 103 ? -18.156 0.874 13.233 1.00 73.81 103 TYR A O 1
ATOM 797 N N . PRO A 1 104 ? -17.240 2.883 12.827 1.00 80.31 104 PRO A N 1
ATOM 798 C CA . PRO A 1 104 ? -18.068 3.127 11.647 1.00 80.31 104 PRO A CA 1
ATOM 799 C C . PRO A 1 104 ? -17.869 2.068 10.554 1.00 80.31 104 PRO A C 1
ATOM 801 O O . PRO A 1 104 ? -16.740 1.811 10.139 1.00 80.31 104 PRO A O 1
ATOM 804 N N . ASP A 1 105 ? -18.970 1.522 10.031 1.00 81.31 105 ASP A N 1
ATOM 805 C CA . ASP A 1 105 ? -18.959 0.383 9.095 1.00 81.31 105 ASP A CA 1
ATOM 806 C C . ASP A 1 105 ? -18.254 0.682 7.748 1.00 81.31 105 ASP A C 1
ATOM 808 O O . ASP A 1 105 ? -17.797 -0.230 7.061 1.00 81.31 105 ASP A O 1
ATOM 812 N N . TRP A 1 106 ? -18.114 1.957 7.363 1.00 77.06 106 TRP A N 1
ATOM 813 C CA . TRP A 1 106 ? -17.413 2.378 6.137 1.00 77.06 106 TRP A CA 1
ATOM 814 C C . TRP A 1 106 ? -15.889 2.448 6.286 1.00 77.06 106 TRP A C 1
ATOM 816 O O . TRP A 1 106 ? -15.169 2.483 5.290 1.00 77.06 106 TRP A O 1
ATOM 826 N N . PHE A 1 107 ? -15.377 2.504 7.514 1.00 80.81 107 PHE A N 1
ATOM 827 C CA . PHE A 1 107 ? -13.956 2.735 7.751 1.00 80.81 107 PHE A CA 1
ATOM 828 C C . PHE A 1 107 ? -13.055 1.549 7.363 1.00 80.81 107 PHE A C 1
ATOM 830 O O . PHE A 1 107 ? -12.024 1.789 6.726 1.00 80.81 107 PHE A O 1
ATOM 837 N N . PRO A 1 108 ? -13.418 0.279 7.653 1.00 80.56 108 PRO A N 1
ATOM 838 C CA . PRO A 1 108 ? -12.620 -0.879 7.239 1.00 80.56 108 PRO A CA 1
ATOM 839 C C . PRO A 1 108 ? -12.389 -0.937 5.724 1.00 80.56 108 PRO A C 1
ATOM 841 O O . PRO A 1 108 ? -11.287 -1.246 5.271 1.00 80.56 108 PRO A O 1
ATOM 844 N N . TRP A 1 109 ? -13.393 -0.534 4.938 1.00 81.06 109 TRP A N 1
ATOM 845 C CA . TRP A 1 109 ? -13.324 -0.523 3.477 1.00 81.06 109 TRP A CA 1
ATOM 846 C C . TRP A 1 109 ? -12.215 0.379 2.932 1.00 81.06 109 TRP A C 1
ATOM 848 O O . TRP A 1 109 ? -11.636 0.079 1.888 1.00 81.06 109 TRP A O 1
ATOM 858 N N . ILE A 1 110 ? -11.864 1.466 3.621 1.00 84.75 110 ILE A N 1
ATOM 859 C CA . ILE A 1 110 ? -10.797 2.359 3.152 1.00 84.75 110 ILE A CA 1
ATOM 860 C C . ILE A 1 110 ? -9.423 1.700 3.289 1.00 84.75 110 ILE A C 1
ATOM 862 O O . ILE A 1 110 ? -8.586 1.806 2.388 1.00 84.75 110 ILE A O 1
ATOM 866 N N . GLY A 1 111 ? -9.193 0.983 4.390 1.00 83.75 111 GLY A N 1
ATOM 867 C CA . GLY A 1 111 ? -7.959 0.225 4.589 1.00 83.75 111 GLY A CA 1
ATOM 868 C C . GLY A 1 111 ? -7.796 -0.878 3.543 1.00 83.75 111 GLY A C 1
ATOM 869 O O . GLY A 1 111 ? -6.730 -1.026 2.946 1.00 83.75 111 GLY A O 1
ATOM 870 N N . GLU A 1 112 ? -8.871 -1.612 3.262 1.00 85.12 112 GLU A N 1
ATOM 871 C CA . GLU A 1 112 ? -8.852 -2.707 2.287 1.00 85.12 112 GLU A CA 1
ATOM 872 C C . GLU A 1 112 ? -8.689 -2.211 0.846 1.00 85.12 112 GLU A C 1
ATOM 874 O O . GLU A 1 112 ? -7.899 -2.766 0.081 1.00 85.12 112 GLU A O 1
ATOM 879 N N . THR A 1 113 ? -9.370 -1.124 0.475 1.00 87.88 113 THR A N 1
ATOM 880 C CA . THR A 1 113 ? -9.265 -0.544 -0.873 1.00 87.88 113 THR A CA 1
ATOM 881 C C . THR A 1 113 ? -7.889 0.056 -1.136 1.00 87.88 113 THR A C 1
ATOM 883 O O . THR A 1 113 ? -7.304 -0.210 -2.184 1.00 87.88 113 THR A O 1
ATOM 886 N N . THR A 1 114 ? -7.319 0.808 -0.192 1.00 89.12 114 THR A N 1
ATOM 887 C CA . THR A 1 114 ? -5.959 1.358 -0.343 1.00 89.12 114 THR A CA 1
ATOM 888 C C . THR A 1 114 ? -4.899 0.260 -0.406 1.00 89.12 114 THR A C 1
ATOM 890 O O . THR A 1 114 ? -3.967 0.355 -1.209 1.00 89.12 114 THR A O 1
ATOM 893 N N . LEU A 1 115 ? -5.068 -0.824 0.361 1.00 88.75 115 LEU A N 1
ATOM 894 C CA . LEU A 1 115 ? -4.231 -2.019 0.263 1.00 88.75 115 LEU A CA 1
ATOM 895 C C . LEU A 1 115 ? -4.339 -2.693 -1.109 1.00 88.75 115 LEU A C 1
ATOM 897 O O . LEU A 1 115 ? -3.317 -3.021 -1.711 1.00 88.75 115 LEU A O 1
ATOM 901 N N . ALA A 1 116 ? -5.553 -2.886 -1.619 1.00 90.69 116 ALA A N 1
ATOM 902 C CA . ALA A 1 116 ? -5.762 -3.484 -2.931 1.00 90.69 116 ALA A CA 1
ATOM 903 C C . ALA A 1 116 ? -5.146 -2.621 -4.044 1.00 90.69 116 ALA A C 1
ATOM 905 O O . ALA A 1 116 ? -4.421 -3.138 -4.892 1.00 90.69 116 ALA A O 1
ATOM 906 N N . LEU A 1 117 ? -5.361 -1.301 -4.004 1.00 91.50 117 LEU A N 1
ATOM 907 C CA . LEU A 1 117 ? -4.825 -0.361 -4.992 1.00 91.50 117 LEU A CA 1
ATOM 908 C C . LEU A 1 117 ? -3.297 -0.385 -5.042 1.00 91.50 117 LEU A C 1
ATOM 910 O O . LEU A 1 117 ? -2.733 -0.480 -6.133 1.00 91.50 117 LEU A O 1
ATOM 914 N N . LYS A 1 118 ? -2.612 -0.360 -3.888 1.00 93.31 118 LYS A N 1
ATOM 915 C CA . LYS A 1 118 ? -1.142 -0.431 -3.878 1.00 93.31 118 LYS A CA 1
ATOM 916 C C . LYS A 1 118 ? -0.619 -1.781 -4.375 1.00 93.31 118 LYS A C 1
ATOM 918 O O . LYS A 1 118 ? 0.377 -1.812 -5.088 1.00 93.31 118 LYS A O 1
ATOM 923 N N . VAL A 1 119 ? -1.295 -2.891 -4.064 1.00 92.50 119 VAL A N 1
ATOM 924 C CA . VAL A 1 119 ? -0.905 -4.220 -4.571 1.00 92.50 119 VAL A CA 1
ATOM 925 C C . VAL A 1 119 ? -1.067 -4.289 -6.091 1.00 92.50 119 VAL A C 1
ATOM 927 O O . VAL A 1 119 ? -0.154 -4.737 -6.779 1.00 92.50 119 VAL A O 1
ATOM 930 N N . ILE A 1 120 ? -2.192 -3.809 -6.629 1.00 93.50 120 ILE A N 1
ATOM 931 C CA . ILE A 1 120 ? -2.441 -3.779 -8.077 1.00 93.50 120 ILE A CA 1
ATOM 932 C C . ILE A 1 120 ? -1.402 -2.900 -8.778 1.00 93.50 120 ILE A C 1
ATOM 934 O O . ILE A 1 120 ? -0.806 -3.334 -9.763 1.00 93.50 120 ILE A O 1
ATOM 938 N N . ALA A 1 121 ? -1.136 -1.702 -8.250 1.00 91.81 121 ALA A N 1
ATOM 939 C CA . ALA A 1 121 ? -0.116 -0.804 -8.787 1.00 91.81 121 ALA A CA 1
ATOM 940 C C . ALA A 1 121 ? 1.273 -1.465 -8.821 1.00 91.81 121 ALA A C 1
ATOM 942 O O . ALA A 1 121 ? 1.961 -1.376 -9.839 1.00 91.81 121 ALA A O 1
ATOM 943 N N . LEU A 1 122 ? 1.650 -2.194 -7.763 1.00 95.25 122 LEU A N 1
ATOM 944 C CA . LEU A 1 122 ? 2.921 -2.915 -7.703 1.00 95.25 122 LEU A CA 1
ATOM 945 C C . LEU A 1 122 ? 2.997 -4.018 -8.764 1.00 95.25 122 LEU A C 1
ATOM 947 O O . LEU A 1 122 ? 4.003 -4.132 -9.462 1.00 95.25 122 LEU A O 1
ATOM 951 N N . LEU A 1 123 ? 1.944 -4.831 -8.893 1.00 94.50 123 LEU A N 1
ATOM 952 C CA . LEU A 1 123 ? 1.900 -5.914 -9.876 1.00 94.50 123 LEU A CA 1
ATOM 953 C C . LEU A 1 123 ? 2.010 -5.367 -11.299 1.00 94.50 123 LEU A C 1
ATOM 955 O O . LEU A 1 123 ? 2.820 -5.861 -12.079 1.00 94.50 123 LEU A O 1
ATOM 959 N N . VAL A 1 124 ? 1.257 -4.310 -11.615 1.00 93.50 124 VAL A N 1
ATOM 960 C CA . VAL A 1 124 ? 1.348 -3.619 -12.908 1.00 93.50 124 VAL A CA 1
ATOM 961 C C . VAL A 1 124 ? 2.765 -3.104 -13.141 1.00 93.50 124 VAL A C 1
ATOM 963 O O . VAL A 1 124 ? 3.317 -3.315 -14.219 1.00 93.50 124 VAL A O 1
ATOM 966 N N . ALA A 1 125 ? 3.383 -2.488 -12.130 1.00 92.62 125 ALA A N 1
ATOM 967 C CA . ALA A 1 125 ? 4.741 -1.974 -12.234 1.00 92.62 125 ALA A CA 1
ATOM 968 C C . ALA A 1 125 ? 5.755 -3.077 -12.564 1.00 92.62 125 ALA A C 1
ATOM 970 O O . ALA A 1 125 ? 6.556 -2.916 -13.481 1.00 92.62 125 ALA A O 1
ATOM 971 N N . TYR A 1 126 ? 5.700 -4.205 -11.854 1.00 91.88 126 TYR A N 1
ATOM 972 C CA . TYR A 1 126 ? 6.627 -5.320 -12.044 1.00 91.88 126 TYR A CA 1
ATOM 973 C C . TYR A 1 126 ? 6.394 -6.084 -13.349 1.00 91.88 126 TYR A C 1
ATOM 975 O O . TYR A 1 126 ? 7.364 -6.461 -14.003 1.00 91.88 126 TYR A O 1
ATOM 983 N N . ILE A 1 127 ? 5.138 -6.283 -13.760 1.00 93.50 127 ILE A N 1
ATOM 984 C CA . ILE A 1 127 ? 4.814 -6.897 -15.056 1.00 93.50 127 ILE A CA 1
ATOM 985 C C . ILE A 1 127 ? 5.347 -6.017 -16.185 1.00 93.50 127 ILE A C 1
ATOM 987 O O . ILE A 1 127 ? 6.038 -6.502 -17.080 1.00 93.50 127 ILE A O 1
ATOM 991 N N . TRP A 1 128 ? 5.077 -4.712 -16.124 1.00 92.50 128 TRP A N 1
ATOM 992 C CA . TRP A 1 128 ? 5.533 -3.776 -17.143 1.00 92.50 128 TRP A CA 1
ATOM 993 C C . TRP A 1 128 ? 7.062 -3.687 -17.175 1.00 92.50 128 TRP A C 1
ATOM 995 O O . TRP A 1 128 ? 7.664 -3.780 -18.245 1.00 92.50 128 TRP A O 1
ATOM 1005 N N . LEU A 1 129 ? 7.703 -3.606 -16.007 1.00 89.75 129 LEU A N 1
ATOM 1006 C CA . LEU A 1 129 ? 9.157 -3.639 -15.889 1.00 89.75 129 LEU A CA 1
ATOM 1007 C C . LEU A 1 129 ? 9.737 -4.920 -16.508 1.00 89.75 129 LEU A C 1
ATOM 1009 O O . LEU A 1 129 ? 10.652 -4.839 -17.323 1.00 89.75 129 LEU A O 1
ATOM 1013 N N . GLY A 1 130 ? 9.163 -6.085 -16.201 1.00 89.06 130 GLY A N 1
ATOM 1014 C CA . GLY A 1 130 ? 9.576 -7.368 -16.769 1.00 89.06 130 GLY A CA 1
ATOM 1015 C C . GLY A 1 130 ? 9.471 -7.414 -18.294 1.00 89.06 130 GLY A C 1
ATOM 1016 O O . GLY A 1 130 ? 10.419 -7.838 -18.950 1.00 89.06 130 GLY A O 1
ATOM 1017 N N . ILE A 1 131 ? 8.369 -6.914 -18.867 1.00 88.81 131 ILE A N 1
ATOM 1018 C CA . ILE A 1 131 ? 8.187 -6.827 -20.326 1.00 88.81 131 ILE A CA 1
ATOM 1019 C C . ILE A 1 131 ? 9.239 -5.901 -20.942 1.00 88.81 131 ILE A C 1
ATOM 1021 O O . ILE A 1 131 ? 9.924 -6.304 -21.877 1.00 88.81 131 ILE A O 1
ATOM 1025 N N . THR A 1 132 ? 9.407 -4.689 -20.399 1.00 86.94 132 THR A N 1
ATOM 1026 C CA . THR A 1 132 ? 10.355 -3.697 -20.945 1.00 86.94 132 THR A CA 1
ATOM 1027 C C . THR A 1 132 ? 11.806 -4.169 -20.895 1.00 86.94 132 THR A C 1
ATOM 1029 O O . THR A 1 132 ? 12.579 -3.894 -21.814 1.00 86.94 132 THR A O 1
ATOM 1032 N N . LEU A 1 133 ? 12.184 -4.907 -19.847 1.00 84.88 133 LEU A N 1
ATOM 1033 C CA . LEU A 1 133 ? 13.499 -5.527 -19.761 1.00 84.88 133 LEU A CA 1
ATOM 1034 C C . LEU A 1 133 ? 13.603 -6.703 -20.735 1.00 84.88 133 LEU A C 1
ATOM 1036 O O . LEU A 1 133 ? 14.562 -6.754 -21.493 1.00 84.88 133 LEU A O 1
ATOM 1040 N N . GLY A 1 134 ? 12.612 -7.596 -20.793 1.00 83.19 134 GLY A N 1
ATOM 1041 C CA . GLY A 1 134 ? 12.607 -8.733 -21.720 1.00 83.19 134 GLY A CA 1
ATOM 1042 C C . GLY A 1 134 ? 12.780 -8.321 -23.186 1.00 83.19 134 GLY A C 1
ATOM 1043 O O . GLY A 1 134 ? 13.556 -8.940 -23.904 1.00 83.19 134 GLY A O 1
ATOM 1044 N N . THR A 1 135 ? 12.151 -7.221 -23.607 1.00 80.19 135 THR A N 1
ATOM 1045 C CA . THR A 1 135 ? 12.296 -6.668 -24.966 1.00 80.19 135 THR A CA 1
ATOM 1046 C C . THR A 1 135 ? 13.661 -6.043 -25.265 1.00 80.19 135 THR A C 1
ATOM 1048 O O . THR A 1 135 ? 13.933 -5.738 -26.417 1.00 80.19 135 THR A O 1
ATOM 1051 N N . ARG A 1 136 ? 14.506 -5.797 -24.255 1.00 68.94 136 ARG A N 1
ATOM 1052 C CA . ARG A 1 136 ? 15.857 -5.230 -24.431 1.00 68.94 136 ARG A CA 1
ATOM 1053 C C . ARG A 1 136 ? 16.962 -6.277 -24.521 1.00 68.94 136 ARG A C 1
ATOM 1055 O O . ARG A 1 136 ? 18.055 -5.942 -24.964 1.00 68.94 136 ARG A O 1
ATOM 1062 N N . TRP A 1 137 ? 16.708 -7.489 -24.032 1.00 59.69 137 TRP A N 1
ATOM 1063 C CA . TRP A 1 137 ? 17.696 -8.574 -23.974 1.00 59.69 137 TRP A CA 1
ATOM 1064 C C . TRP A 1 137 ? 17.563 -9.589 -25.122 1.00 59.69 137 TRP A C 1
ATOM 1066 O O . TRP A 1 137 ? 18.465 -10.407 -25.289 1.00 59.69 137 TRP A O 1
ATOM 1076 N N . ILE A 1 138 ? 16.463 -9.544 -25.885 1.00 49.19 138 ILE A N 1
ATOM 1077 C CA . ILE A 1 138 ? 16.245 -10.298 -27.135 1.00 49.19 138 ILE A CA 1
ATOM 1078 C C . ILE A 1 138 ? 16.610 -9.393 -28.308 1.00 49.19 138 ILE A C 1
ATOM 1080 O O . ILE A 1 138 ? 17.303 -9.883 -29.225 1.00 49.19 138 ILE A O 1
#

pLDDT: mean 82.9, std 11.36, range [49.19, 96.06]

Sequence (138 aa):
MKIDKAWDNYQARTARLGDVVRQLAFAGIALLWVFSNGETAPRGPIHLPGDLRGPAAALIATLIFDILGQVVGVVGVRIVTGRAEDRRDALPADQQTDFEFKYPDWFPWIGETTLALKVIALLVAYIWLGITLGTRWI

Secondary structure (DSSP, 8-state):
--HHHHHHHHHHHHHHHHHHHHHHHHHHHHHHHHTT--TTS-SSS----GGGHHHHHHHHHHHHHHHHHHHHHHHHHHHHHHHHHHHHHTS-TTTSTT---PPPTTHHHHHHHHHHHHHHHHHHHHHHHHHHHHHHH-

Foldseek 3Di:
DDVVVVVVVVVVVLVVLLVVLLVLLVVLVVVQQVQQDDPPHPPDPRDRPPLLVLLNVLSVQLVVLSVVLVCCVVVVVVVLVVVLVVVLVPDPPVCSVVSDRDDPPCSVVSNVVSSVSSVVSSVVSVVSVVVSVVVVVD